Protein AF-C5LQW7-F1 (afdb_monomer)

Solvent-accessible surface area (backbone atoms only — not comparable to full-atom values): 8760 Å² total; per-residue (Å²): 140,80,85,81,87,84,52,66,46,99,83,72,46,86,46,81,76,82,66,80,70,71,76,72,72,72,76,45,74,62,50,58,56,46,51,55,36,38,56,74,68,61,47,48,68,43,70,63,39,78,58,89,95,42,71,36,52,30,31,38,38,91,43,38,32,38,37,68,38,45,74,86,37,27,41,89,98,50,92,47,67,31,72,68,46,52,49,52,55,53,51,45,40,74,73,63,33,36,68,31,79,45,47,36,84,80,48,55,99,52,56,67,66,62,44,37,52,50,50,50,55,42,41,27,70,57,68,75,43,53,69,70,57,47,40,58,42,22,69,43,78,71,76,80,82,124

Secondary structure (DSSP, 8-state):
--PPPPEE-TTS-EE-------------HHHHHHHHHHHHTT---EEEEEETTEEEEEEETTTEEEE---GGGB-TTSSPBPHHHHHHHHHHHHTT-EEEE--HHHHTT--HHHHHHHHHHHHHHHHS--HHHHHHHHTSPPP---

Nearest PDB structures (foldseek):
  3r3p-assembly1_B  TM=6.866E-01  e=5.262E-04  Bacillus phage 0305phi8-36

pLDDT: mean 82.82, std 21.26, range [33.34, 98.19]

Radius of gyration: 19.43 Å; Cα contacts (8 Å, |Δi|>4): 170; chains: 1; bounding box: 47×61×38 Å

Mean predicted aligned error: 10.28 Å

InterPro domains:
  IPR013584 RAP domain [PF08373] (67-119)
  IPR013584 RAP domain [PS51286] (64-121)
  IPR013584 RAP domain [SM00952] (66-122)

Foldseek 3Di:
DDDDDFDADPVRDGDDPPPPPPPPVPCPVLLVLVVLLCVVLLFAWDAQDDQPPDTFGIDQAAAEGEHSADPVQADPPDQHGDPVNVVVVVVSVVSRHQYQYDGPVCQPPDDSVSSNVSSQVSCCVRVVDGSVRSRVRSPPDHPPPD

Sequence (146 aa):
MGDAEQIVDAEGRKGVSATSAHLKVSISKFQESIKAVLKACELEYHEEVIAGTYIVDYAVGNSLALEADGFTHFYAGTENFTAKAKLKHRILRSLGWNIVSLPYFQMKNRGLQLRTEYLVNAIEKESGADLAQIRKLSRRRQFAVS

Organism: Perkinsus marinus (strain ATCC 50983 / TXsc) (NCBI:txid423536)

Structure (mmCIF, N/CA/C/O backbone):
data_AF-C5LQW7-F1
#
_entry.id   AF-C5LQW7-F1
#
loop_
_atom_site.group_PDB
_atom_site.id
_atom_site.type_symbol
_atom_site.label_atom_id
_atom_site.label_alt_id
_atom_site.label_comp_id
_atom_site.label_asym_id
_atom_site.label_entity_id
_atom_site.label_seq_id
_atom_site.pdbx_PDB_ins_code
_atom_site.Cartn_x
_atom_site.Cartn_y
_atom_site.Cartn_z
_atom_site.occupancy
_atom_site.B_iso_or_equiv
_atom_site.auth_seq_id
_atom_site.auth_comp_id
_atom_site.auth_asym_id
_atom_site.auth_atom_id
_atom_site.pdbx_PDB_model_num
ATOM 1 N N . MET A 1 1 ? 33.883 -25.218 5.093 1.00 37.84 1 MET A N 1
ATOM 2 C CA . MET A 1 1 ? 33.577 -26.440 4.326 1.00 37.84 1 MET A CA 1
ATOM 3 C C . MET A 1 1 ? 32.909 -27.386 5.298 1.00 37.84 1 MET A C 1
ATOM 5 O O . MET A 1 1 ? 33.580 -27.848 6.205 1.00 37.84 1 MET A O 1
ATOM 9 N N . GLY A 1 2 ? 31.587 -27.508 5.226 1.00 40.06 2 GLY A N 1
ATOM 10 C CA . GLY A 1 2 ? 30.830 -28.495 5.993 1.00 40.06 2 GLY A CA 1
ATOM 11 C C . GLY A 1 2 ? 30.159 -29.401 4.977 1.00 40.06 2 GLY A C 1
ATOM 12 O O . GLY A 1 2 ? 29.438 -28.896 4.115 1.00 40.06 2 GLY A O 1
ATOM 13 N N . ASP A 1 3 ? 30.486 -30.685 5.015 1.00 36.66 3 ASP A N 1
ATOM 14 C CA . ASP A 1 3 ? 30.016 -31.667 4.047 1.00 36.66 3 ASP A CA 1
ATOM 15 C C . ASP A 1 3 ? 28.549 -32.009 4.328 1.00 36.66 3 ASP A C 1
ATOM 17 O O . ASP A 1 3 ? 28.170 -32.315 5.458 1.00 36.66 3 ASP A O 1
ATOM 21 N N . ALA A 1 4 ? 27.703 -31.911 3.302 1.00 47.94 4 ALA A N 1
ATOM 22 C CA . ALA A 1 4 ? 26.312 -32.335 3.386 1.00 47.94 4 ALA A CA 1
ATOM 23 C C . ALA A 1 4 ? 26.253 -33.870 3.415 1.00 47.94 4 ALA A C 1
ATOM 25 O O . ALA A 1 4 ? 26.737 -34.523 2.486 1.00 47.94 4 ALA A O 1
ATOM 26 N N . GLU A 1 5 ? 25.650 -34.446 4.457 1.00 45.34 5 GLU A N 1
ATOM 27 C CA . GLU A 1 5 ? 25.388 -35.885 4.518 1.00 45.34 5 GLU A CA 1
ATOM 28 C C . GLU A 1 5 ? 24.429 -36.300 3.391 1.00 45.34 5 GLU A C 1
ATOM 30 O O . GLU A 1 5 ? 23.334 -35.755 3.235 1.00 45.34 5 GLU A O 1
ATOM 35 N N . GLN A 1 6 ? 24.862 -37.267 2.578 1.00 42.56 6 GLN A N 1
ATOM 36 C CA . GLN A 1 6 ? 24.052 -37.867 1.519 1.00 42.56 6 GLN A CA 1
ATOM 37 C C . GLN A 1 6 ? 23.200 -38.990 2.111 1.00 42.56 6 GLN A C 1
ATOM 39 O O . GLN A 1 6 ? 23.741 -39.930 2.690 1.00 42.56 6 GLN A O 1
ATOM 44 N N . ILE A 1 7 ? 21.882 -38.931 1.914 1.00 51.69 7 ILE A N 1
ATOM 45 C CA . ILE A 1 7 ? 20.968 -40.025 2.258 1.00 51.69 7 ILE A CA 1
ATOM 46 C C . ILE A 1 7 ? 20.481 -40.660 0.952 1.00 51.69 7 ILE A C 1
ATOM 48 O O . ILE A 1 7 ? 19.962 -39.983 0.067 1.00 51.69 7 ILE A O 1
ATOM 52 N N . VAL A 1 8 ? 20.689 -41.966 0.822 1.00 4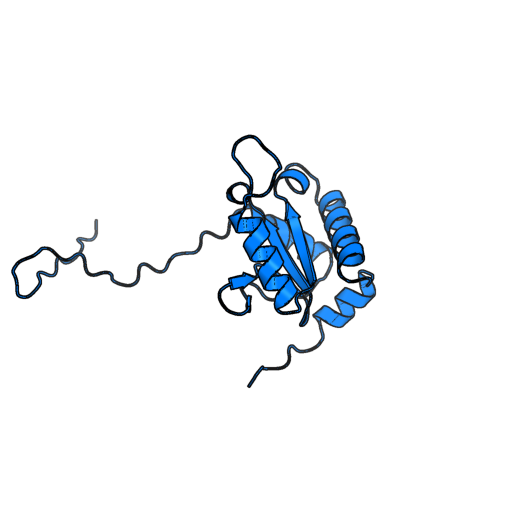8.75 8 VAL A N 1
ATOM 53 C CA . VAL A 1 8 ? 20.196 -42.793 -0.287 1.00 48.75 8 VAL A CA 1
ATOM 54 C C . VAL A 1 8 ? 18.876 -43.440 0.117 1.00 48.75 8 VAL A C 1
ATOM 56 O O . VAL A 1 8 ? 18.744 -43.919 1.244 1.00 48.75 8 VAL A O 1
ATOM 59 N N . ASP A 1 9 ? 17.893 -43.431 -0.782 1.00 55.16 9 ASP A N 1
ATOM 60 C CA . ASP A 1 9 ? 16.627 -44.123 -0.542 1.00 55.16 9 ASP A CA 1
ATOM 61 C C . ASP A 1 9 ? 16.765 -45.648 -0.722 1.00 55.16 9 ASP A C 1
ATOM 63 O O . ASP A 1 9 ? 17.789 -46.160 -1.184 1.00 55.16 9 ASP A O 1
ATOM 67 N N . ALA A 1 10 ? 15.721 -46.388 -0.335 1.00 54.94 10 ALA A N 1
ATOM 68 C CA . ALA A 1 10 ? 15.688 -47.853 -0.381 1.00 54.94 10 ALA A CA 1
ATOM 69 C C . ALA A 1 10 ? 15.811 -48.442 -1.804 1.00 54.94 10 ALA A C 1
ATOM 71 O O . ALA A 1 10 ? 15.991 -49.648 -1.951 1.00 54.94 10 ALA A O 1
ATOM 72 N N . GLU A 1 11 ? 15.744 -47.605 -2.842 1.00 60.22 11 GLU A N 1
ATOM 73 C CA . GLU A 1 11 ? 15.899 -47.987 -4.247 1.00 60.22 11 GLU A CA 1
ATOM 74 C C . GLU A 1 11 ? 17.252 -47.535 -4.828 1.00 60.22 11 GLU A C 1
ATOM 76 O O . GLU A 1 11 ? 17.478 -47.614 -6.037 1.00 60.22 11 GLU A O 1
ATOM 81 N N . GLY A 1 12 ? 18.175 -47.070 -3.977 1.00 48.25 12 GLY A N 1
ATOM 82 C CA . GLY A 1 12 ? 19.528 -46.672 -4.363 1.00 48.25 12 GLY A CA 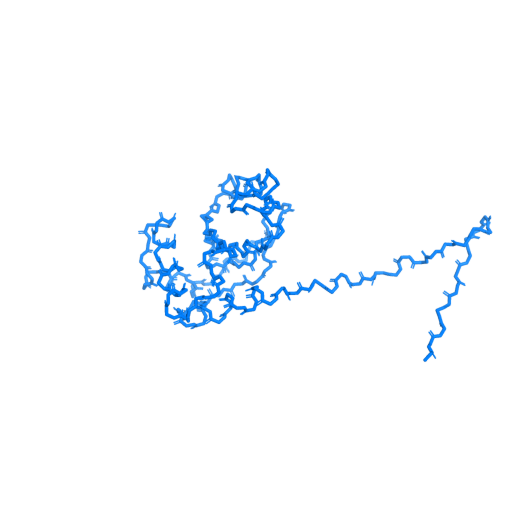1
ATOM 83 C C . GLY A 1 12 ? 19.590 -45.359 -5.142 1.00 48.25 12 GLY A C 1
ATOM 84 O O . GLY A 1 12 ? 20.627 -45.046 -5.736 1.00 48.25 12 GLY A O 1
ATOM 85 N N . ARG A 1 13 ? 18.512 -44.566 -5.157 1.00 53.53 13 ARG A N 1
ATOM 86 C CA . ARG A 1 13 ? 18.518 -43.254 -5.800 1.00 53.53 13 ARG A CA 1
ATOM 87 C C . ARG A 1 13 ? 19.067 -42.226 -4.821 1.00 53.53 13 ARG A C 1
ATOM 89 O O . ARG A 1 13 ? 18.770 -42.215 -3.625 1.00 53.53 13 ARG A O 1
ATOM 96 N N . LYS A 1 14 ? 19.897 -41.329 -5.352 1.00 42.81 14 LYS A N 1
ATOM 97 C CA . LYS A 1 14 ? 20.415 -40.178 -4.610 1.00 42.81 14 LYS A CA 1
ATOM 98 C C . LYS A 1 14 ? 19.278 -39.177 -4.416 1.00 42.81 14 LYS A C 1
ATOM 100 O O . LYS A 1 14 ? 19.023 -38.353 -5.291 1.00 42.81 14 LYS A O 1
ATOM 105 N N . GLY A 1 15 ? 18.583 -39.275 -3.289 1.00 42.59 15 GLY A N 1
ATOM 106 C CA . GLY A 1 15 ? 17.618 -38.280 -2.852 1.00 42.59 15 GLY A CA 1
ATOM 107 C C . GLY A 1 15 ? 18.341 -37.172 -2.101 1.00 42.59 15 GLY A C 1
ATOM 108 O O . GLY A 1 15 ? 18.967 -37.411 -1.074 1.00 42.59 15 GLY A O 1
ATOM 109 N N . VAL A 1 16 ? 18.259 -35.933 -2.582 1.00 42.34 16 VAL A N 1
ATOM 110 C CA . VAL A 1 16 ? 18.555 -34.797 -1.706 1.00 42.34 16 VAL A CA 1
ATOM 111 C C . VAL A 1 16 ? 17.406 -34.756 -0.709 1.00 42.34 16 VAL A C 1
ATOM 113 O O . VAL A 1 16 ? 16.265 -34.523 -1.108 1.00 42.34 16 VAL A O 1
ATOM 116 N N . SER A 1 17 ? 17.687 -35.038 0.566 1.00 38.22 17 SER A N 1
ATOM 117 C CA . SER A 1 17 ? 16.728 -34.782 1.638 1.00 38.22 17 SER A CA 1
ATOM 118 C C . SER A 1 17 ? 16.298 -33.330 1.490 1.00 38.22 17 SER A C 1
ATOM 120 O O . SER A 1 17 ? 17.120 -32.424 1.626 1.00 38.22 17 SER A O 1
ATOM 122 N N . ALA A 1 18 ? 15.030 -33.099 1.153 1.00 44.59 18 ALA A N 1
ATOM 123 C CA . ALA A 1 18 ? 14.428 -31.781 1.248 1.00 44.59 18 ALA A CA 1
ATOM 124 C C . ALA A 1 18 ? 14.230 -31.477 2.740 1.00 44.59 18 ALA A C 1
ATOM 126 O O . ALA A 1 18 ? 13.113 -31.301 3.222 1.00 44.59 18 ALA A O 1
ATOM 127 N N . THR A 1 19 ? 15.331 -31.455 3.498 1.00 33.34 19 THR A N 1
ATOM 128 C CA . THR A 1 19 ? 15.416 -30.717 4.743 1.00 33.34 19 THR A CA 1
ATOM 129 C C . THR A 1 19 ? 14.936 -29.328 4.404 1.00 33.34 19 THR A C 1
ATOM 131 O O . THR A 1 19 ? 15.512 -28.683 3.533 1.00 33.34 19 THR A O 1
ATOM 134 N N . SER A 1 20 ? 13.829 -28.946 5.044 1.00 36.56 20 SER A N 1
ATOM 135 C CA . SER A 1 20 ? 13.235 -27.616 5.095 1.00 36.56 20 SER A CA 1
ATOM 136 C C . SER A 1 20 ? 14.310 -26.542 4.967 1.00 36.56 20 SER A C 1
ATOM 138 O O . SER A 1 20 ? 14.832 -26.024 5.958 1.00 36.56 20 SER A O 1
ATOM 140 N N . ALA A 1 21 ? 14.659 -26.221 3.721 1.00 35.88 21 ALA A N 1
ATOM 141 C CA . ALA A 1 21 ? 15.324 -24.998 3.382 1.00 35.88 21 ALA A CA 1
ATOM 142 C C . ALA A 1 21 ? 14.256 -23.992 3.746 1.00 35.88 21 ALA A C 1
ATOM 144 O O . ALA A 1 21 ? 13.312 -23.780 2.985 1.00 35.88 21 ALA A O 1
ATOM 145 N N . HIS A 1 22 ? 14.344 -23.499 4.982 1.00 39.69 22 HIS A N 1
ATOM 146 C CA . HIS A 1 22 ? 13.661 -22.307 5.411 1.00 39.69 22 HIS A CA 1
ATOM 147 C C . HIS A 1 22 ? 13.848 -21.356 4.247 1.00 39.69 22 HIS A C 1
ATOM 149 O O . HIS A 1 22 ? 14.972 -20.923 3.974 1.00 39.69 22 HIS A O 1
ATOM 155 N N . LEU A 1 23 ? 12.767 -21.151 3.493 1.00 34.69 23 LEU A N 1
ATOM 156 C CA . LEU A 1 23 ? 12.650 -20.078 2.538 1.00 34.69 23 LEU A CA 1
ATOM 157 C C . LEU A 1 23 ? 12.893 -18.866 3.410 1.00 34.69 23 LEU A C 1
ATOM 159 O O . LEU A 1 23 ? 12.001 -18.396 4.106 1.00 34.69 23 LEU A O 1
ATOM 163 N N . LYS A 1 24 ? 14.156 -18.454 3.488 1.00 33.78 24 LYS A N 1
ATOM 164 C CA . LYS A 1 24 ? 14.563 -17.221 4.115 1.00 33.78 24 LYS A CA 1
ATOM 165 C C . LYS A 1 24 ? 13.974 -16.202 3.168 1.00 33.78 24 LYS A C 1
ATOM 167 O O . LYS A 1 24 ? 14.611 -15.865 2.173 1.00 33.78 24 LYS A O 1
ATOM 172 N N . VAL A 1 25 ? 12.695 -15.886 3.385 1.00 40.94 25 VAL A N 1
ATOM 173 C CA . VAL A 1 25 ? 11.935 -14.937 2.590 1.00 40.94 25 VAL A CA 1
ATOM 174 C C . VAL A 1 25 ? 12.827 -13.717 2.568 1.00 40.94 25 VAL A C 1
ATOM 176 O O . VAL A 1 25 ? 13.132 -13.135 3.609 1.00 40.94 25 VAL A O 1
ATOM 179 N N . SER A 1 26 ? 13.413 -13.437 1.407 1.00 42.78 26 SER A N 1
ATOM 180 C CA . SER A 1 26 ? 14.256 -12.270 1.275 1.00 42.78 26 SER A CA 1
ATOM 181 C C . SER A 1 26 ? 13.295 -11.104 1.409 1.00 42.78 26 SER A C 1
ATOM 183 O O . SER A 1 26 ? 12.605 -10.782 0.439 1.00 42.78 26 SER A O 1
ATOM 185 N N . ILE A 1 27 ? 13.201 -10.519 2.605 1.00 58.69 27 ILE A N 1
ATOM 186 C CA . ILE A 1 27 ? 12.532 -9.237 2.775 1.00 58.69 27 ILE A CA 1
ATOM 187 C C . ILE A 1 27 ? 13.213 -8.331 1.762 1.00 58.69 27 ILE A C 1
ATOM 189 O O . ILE A 1 27 ? 1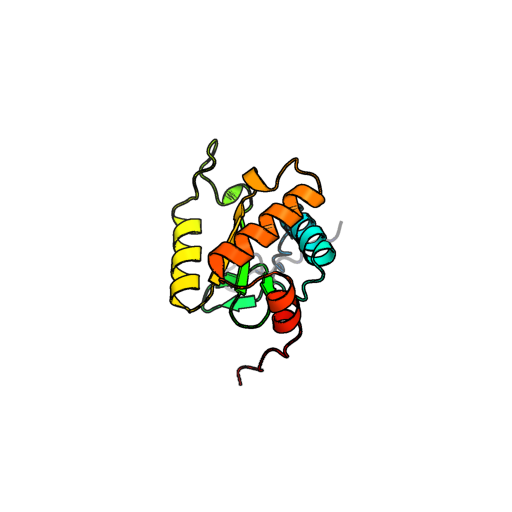4.429 -8.113 1.799 1.00 58.69 27 ILE A O 1
ATOM 193 N N . SER A 1 28 ? 12.455 -7.907 0.758 1.00 75.50 28 SER A N 1
ATOM 194 C CA . SER A 1 28 ? 13.033 -7.072 -0.278 1.00 75.50 28 SER A CA 1
ATOM 195 C C . SER A 1 28 ? 13.430 -5.748 0.376 1.00 75.50 28 SER A C 1
ATOM 197 O O . SER A 1 28 ? 12.693 -5.213 1.206 1.00 75.50 28 SER A O 1
ATOM 199 N N . LYS A 1 29 ? 14.555 -5.151 -0.035 1.00 87.38 29 LYS A N 1
ATOM 200 C CA . LYS A 1 29 ? 14.917 -3.776 0.375 1.00 87.38 29 LYS A CA 1
ATOM 201 C C . LYS A 1 29 ? 13.753 -2.793 0.173 1.00 87.38 29 LYS A C 1
ATOM 203 O O . LYS A 1 29 ? 13.662 -1.768 0.842 1.00 87.38 29 LYS A O 1
ATOM 208 N N . PHE A 1 30 ? 12.855 -3.110 -0.762 1.00 91.12 30 PHE A N 1
ATOM 209 C CA . PHE A 1 30 ? 11.631 -2.366 -0.984 1.00 91.12 30 PHE A CA 1
ATOM 210 C C . PHE A 1 30 ? 10.660 -2.453 0.201 1.00 91.12 30 PHE A C 1
ATOM 212 O O . PHE A 1 30 ? 10.270 -1.404 0.708 1.00 91.12 30 PHE A O 1
ATOM 219 N N . GLN A 1 31 ? 10.344 -3.652 0.696 1.00 92.19 31 GLN A N 1
ATOM 220 C CA . GLN A 1 31 ? 9.535 -3.845 1.905 1.00 92.19 31 GLN A CA 1
ATOM 221 C C . GLN A 1 31 ? 10.152 -3.116 3.110 1.00 92.19 31 GLN A C 1
ATOM 223 O O . GLN A 1 31 ? 9.455 -2.337 3.753 1.00 92.19 31 GLN A O 1
ATOM 228 N N . GLU A 1 32 ? 11.462 -3.239 3.355 1.00 92.19 32 GLU A N 1
ATOM 229 C CA . GLU A 1 32 ? 12.139 -2.469 4.419 1.00 92.19 32 GLU A CA 1
ATOM 230 C C . GLU A 1 32 ? 11.950 -0.952 4.253 1.00 92.19 32 GLU A C 1
ATOM 232 O O . GLU A 1 32 ? 11.680 -0.231 5.216 1.00 92.19 32 GLU A O 1
ATOM 237 N N . SER A 1 33 ? 12.027 -0.456 3.014 1.00 93.44 33 SER A N 1
ATOM 238 C CA . SER A 1 33 ? 11.799 0.959 2.724 1.00 93.44 33 SER A CA 1
ATOM 239 C C . SER A 1 33 ? 10.363 1.408 3.018 1.00 93.44 33 SER A C 1
ATOM 241 O O . SER A 1 33 ? 10.176 2.573 3.370 1.00 93.44 33 SER A O 1
ATOM 243 N N . ILE A 1 34 ? 9.374 0.510 2.899 1.00 95.94 34 ILE A N 1
ATOM 244 C CA . ILE A 1 34 ? 7.974 0.760 3.267 1.00 95.94 34 ILE A CA 1
ATOM 245 C C . ILE A 1 34 ? 7.825 0.820 4.787 1.00 95.94 34 ILE A C 1
ATOM 247 O O . ILE A 1 34 ? 7.172 1.736 5.281 1.00 95.94 34 ILE A O 1
ATOM 251 N N . LYS A 1 35 ? 8.497 -0.055 5.548 1.00 96.06 35 LYS A N 1
ATOM 252 C CA . LYS A 1 35 ? 8.483 -0.003 7.024 1.00 96.06 35 LYS A CA 1
ATOM 253 C C . LYS A 1 35 ? 8.910 1.362 7.561 1.00 96.06 35 LYS A C 1
ATOM 255 O O . LYS A 1 35 ? 8.313 1.871 8.507 1.00 96.06 35 LYS A O 1
ATOM 260 N N . ALA A 1 36 ? 9.909 1.987 6.934 1.00 95.44 36 ALA A N 1
ATOM 261 C CA . ALA A 1 36 ? 10.333 3.340 7.290 1.00 95.44 36 ALA A CA 1
ATOM 262 C C . ALA A 1 36 ? 9.220 4.385 7.078 1.00 95.44 36 ALA A C 1
ATOM 264 O O . ALA A 1 36 ? 9.066 5.288 7.898 1.00 95.44 36 ALA A O 1
ATOM 265 N N . VAL A 1 37 ? 8.426 4.244 6.012 1.00 97.06 37 VAL A N 1
ATOM 266 C CA . VAL A 1 37 ? 7.269 5.111 5.734 1.00 97.06 37 VAL A CA 1
ATOM 267 C C . VAL A 1 37 ? 6.163 4.869 6.763 1.00 97.06 37 VAL A C 1
ATOM 269 O O . VAL A 1 37 ? 5.660 5.824 7.344 1.00 97.06 37 VAL A O 1
ATOM 272 N N . LEU A 1 38 ? 5.840 3.608 7.067 1.00 96.69 38 LEU A N 1
ATOM 273 C CA . LEU A 1 38 ? 4.839 3.254 8.084 1.00 96.69 38 LEU A CA 1
ATOM 274 C C . LEU A 1 38 ? 5.198 3.821 9.460 1.00 96.69 38 LEU A C 1
ATOM 276 O O . LEU A 1 38 ? 4.345 4.396 10.136 1.00 96.69 38 LEU A O 1
ATOM 280 N N . LYS A 1 39 ? 6.480 3.733 9.834 1.00 96.62 39 LYS A N 1
ATOM 281 C CA . LYS A 1 39 ? 7.003 4.324 11.068 1.00 96.62 39 LYS A CA 1
ATOM 282 C C . LYS A 1 39 ? 6.878 5.848 11.071 1.00 96.62 39 LYS A C 1
ATOM 284 O O . LYS A 1 39 ? 6.461 6.406 12.078 1.00 96.62 39 LYS A O 1
ATOM 289 N N . ALA A 1 40 ? 7.199 6.515 9.961 1.00 96.38 40 ALA A N 1
ATOM 290 C CA . ALA A 1 40 ? 7.028 7.965 9.832 1.00 96.38 40 ALA A CA 1
ATOM 291 C C . ALA A 1 40 ? 5.552 8.392 9.925 1.00 96.38 40 ALA A C 1
ATOM 293 O O . ALA A 1 40 ? 5.249 9.475 10.418 1.00 96.38 40 ALA A O 1
ATOM 294 N N . CYS A 1 41 ? 4.633 7.528 9.495 1.00 95.56 41 CYS A N 1
ATOM 295 C CA . CYS A 1 41 ? 3.198 7.726 9.659 1.00 95.56 41 CYS A CA 1
ATOM 296 C C . CYS A 1 41 ? 2.678 7.352 11.055 1.00 95.56 41 CYS A C 1
ATOM 298 O O . CYS A 1 41 ? 1.500 7.584 11.310 1.00 95.56 41 CYS A O 1
ATOM 300 N N . GLU A 1 42 ? 3.502 6.819 11.960 1.00 96.00 42 GLU A N 1
ATOM 301 C CA . GLU A 1 42 ? 3.087 6.311 13.281 1.00 96.00 42 GLU A CA 1
ATOM 302 C C . GLU A 1 42 ? 1.968 5.257 13.203 1.00 96.00 42 GLU A C 1
ATOM 304 O O . GLU A 1 42 ? 1.057 5.224 14.036 1.00 96.00 42 GLU A O 1
ATOM 309 N N . LEU A 1 43 ? 2.01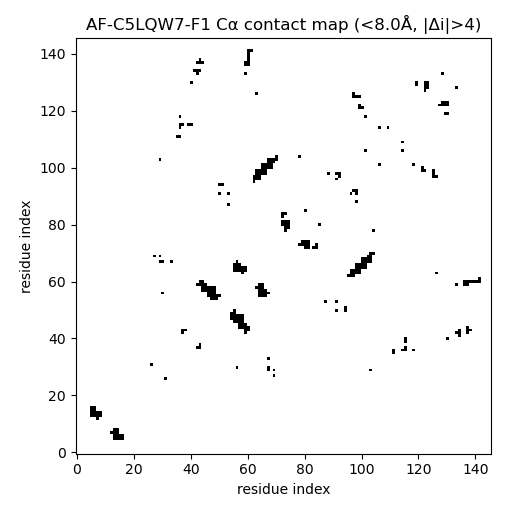3 4.415 12.169 1.00 94.88 43 LEU A N 1
ATOM 310 C CA . LEU A 1 43 ? 1.071 3.316 12.001 1.00 94.88 43 LEU A CA 1
ATOM 311 C C . LEU A 1 43 ? 1.595 2.065 12.697 1.00 94.88 43 LEU A C 1
ATOM 313 O O . LEU A 1 43 ? 2.722 1.636 12.453 1.00 94.88 43 LEU A O 1
ATOM 317 N N . GLU A 1 44 ? 0.751 1.462 13.531 1.00 94.56 44 GLU A N 1
ATOM 318 C CA . GLU A 1 44 ? 0.957 0.085 13.979 1.00 94.56 44 GLU A CA 1
ATOM 319 C C . GLU A 1 44 ? 0.520 -0.872 12.866 1.00 94.56 44 GLU A C 1
ATOM 321 O O . GLU A 1 44 ? -0.468 -0.630 12.168 1.00 94.56 44 GLU A O 1
ATOM 326 N N . TYR A 1 45 ? 1.279 -1.942 12.661 1.00 94.75 45 TYR A N 1
ATOM 327 C CA . TYR A 1 45 ? 1.007 -2.911 11.610 1.00 94.75 45 TYR A CA 1
ATOM 328 C C . TYR A 1 45 ? 1.498 -4.299 12.001 1.00 94.75 45 TYR A C 1
ATOM 330 O O . TYR A 1 45 ? 2.389 -4.450 12.837 1.00 94.75 45 TYR A O 1
ATOM 338 N N . HIS A 1 46 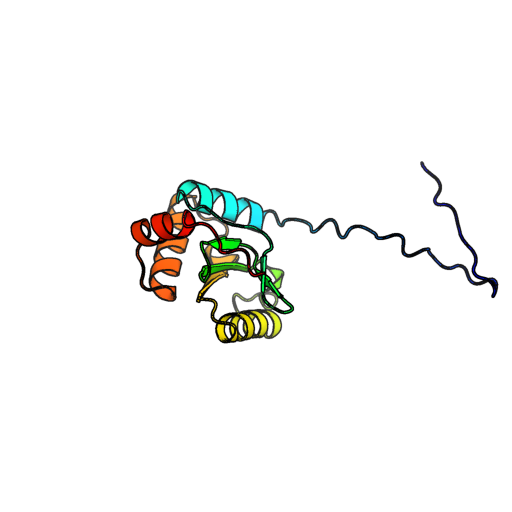? 0.928 -5.303 11.346 1.00 93.94 46 HIS A N 1
ATOM 339 C CA . HIS A 1 46 ? 1.367 -6.690 11.407 1.00 93.94 46 HIS A CA 1
ATOM 340 C C . HIS A 1 46 ? 1.925 -7.091 10.049 1.00 93.94 46 HIS A C 1
ATOM 342 O O . HIS A 1 46 ? 1.318 -6.798 9.022 1.00 93.94 46 HIS A O 1
ATOM 348 N N . GLU A 1 47 ? 3.088 -7.726 10.045 1.00 94.12 47 GLU A N 1
ATOM 349 C CA . GLU A 1 47 ? 3.737 -8.193 8.822 1.00 94.12 47 GLU A CA 1
ATOM 350 C C . GLU A 1 47 ? 3.243 -9.586 8.433 1.00 94.12 47 GLU A C 1
ATOM 352 O O . GLU A 1 47 ? 2.880 -10.375 9.304 1.00 94.12 47 GLU A O 1
ATOM 357 N N . GLU A 1 48 ? 3.272 -9.882 7.133 1.00 91.75 48 GLU A N 1
ATOM 358 C CA . GLU A 1 48 ? 3.068 -11.226 6.574 1.00 91.75 48 GLU A CA 1
ATOM 359 C C . GLU A 1 48 ? 1.795 -11.932 7.087 1.00 91.75 48 GLU A C 1
ATOM 361 O O . GLU A 1 48 ? 1.794 -13.110 7.450 1.00 91.75 48 GLU A O 1
ATOM 366 N N . VAL A 1 49 ? 0.674 -11.207 7.100 1.00 93.12 49 VAL A N 1
ATOM 367 C CA . VAL A 1 49 ? -0.609 -11.721 7.596 1.00 93.12 49 VAL A CA 1
ATOM 368 C C . VAL A 1 49 ? -1.243 -12.664 6.578 1.00 93.12 49 VAL A C 1
ATOM 370 O O . VAL A 1 49 ? -1.431 -12.317 5.412 1.00 93.12 49 VAL A O 1
ATOM 373 N N . ILE A 1 50 ? -1.627 -13.858 7.029 1.00 93.12 50 ILE A N 1
ATOM 374 C CA . ILE A 1 50 ? -2.326 -14.842 6.198 1.00 93.12 50 ILE A CA 1
ATOM 375 C C . ILE A 1 50 ? -3.776 -14.390 5.980 1.00 93.12 50 ILE A C 1
ATOM 377 O O . ILE A 1 50 ? -4.549 -14.239 6.924 1.00 93.12 50 ILE A O 1
ATOM 381 N N . ALA A 1 51 ? -4.155 -14.222 4.715 1.00 90.19 51 ALA A N 1
ATOM 382 C CA . ALA A 1 51 ? -5.497 -13.883 4.262 1.00 90.19 51 ALA A CA 1
ATOM 383 C C . ALA A 1 51 ? -5.963 -14.925 3.233 1.00 90.19 51 ALA A C 1
ATOM 385 O O . ALA A 1 51 ? -5.702 -14.822 2.029 1.00 90.19 51 ALA A O 1
ATOM 386 N N . GLY A 1 52 ? -6.634 -15.972 3.721 1.00 88.81 52 GLY A N 1
ATOM 387 C CA . GLY A 1 52 ? -6.974 -17.140 2.910 1.00 88.81 52 GLY A CA 1
ATOM 388 C C . GLY A 1 52 ? -5.709 -17.863 2.442 1.00 88.81 52 GLY A C 1
ATOM 389 O O . GLY A 1 52 ? -4.909 -18.311 3.255 1.00 88.81 52 GLY A O 1
ATOM 390 N N . THR A 1 53 ? -5.512 -17.963 1.126 1.00 90.94 53 THR A N 1
ATOM 391 C CA . THR A 1 53 ? -4.331 -18.603 0.514 1.00 90.94 53 THR A CA 1
ATOM 392 C C . THR A 1 53 ? -3.192 -17.628 0.204 1.00 90.94 53 THR A C 1
ATOM 394 O O . THR A 1 53 ? -2.210 -18.014 -0.428 1.00 90.94 53 THR A O 1
ATOM 397 N N . TYR A 1 54 ? -3.340 -16.352 0.564 1.00 93.88 54 TYR A N 1
ATOM 398 C CA . TYR A 1 54 ? -2.372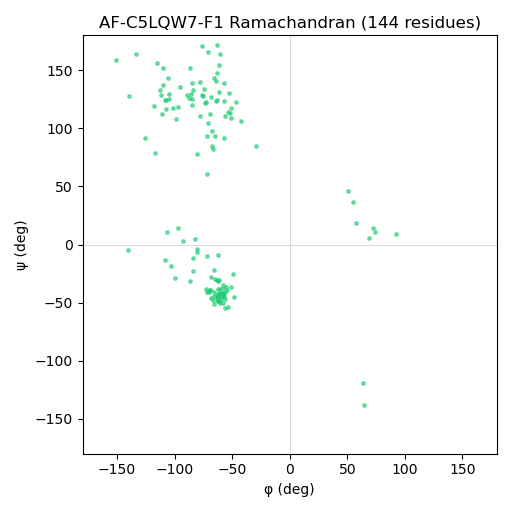 -15.300 0.266 1.00 93.88 54 TYR A CA 1
ATOM 399 C C . TYR A 1 54 ? -1.764 -14.736 1.545 1.00 93.88 54 TYR A C 1
ATOM 401 O O . TYR A 1 54 ? -2.366 -14.789 2.613 1.00 93.88 54 TYR A O 1
ATOM 409 N N . ILE A 1 55 ? -0.572 -14.165 1.402 1.00 92.75 55 ILE A N 1
ATOM 410 C CA . ILE A 1 55 ? 0.099 -13.397 2.448 1.00 92.75 55 ILE A CA 1
ATOM 411 C C . ILE A 1 55 ? -0.023 -11.919 2.084 1.00 92.75 55 ILE A C 1
ATOM 413 O O . ILE A 1 55 ? 0.334 -11.528 0.966 1.00 92.75 55 ILE A O 1
ATOM 417 N N . VAL A 1 56 ? -0.551 -11.132 3.015 1.00 94.25 56 VAL A N 1
ATOM 418 C CA . VAL A 1 56 ? -0.567 -9.670 2.982 1.00 94.25 56 VAL A CA 1
ATOM 419 C C . VAL A 1 56 ? 0.749 -9.166 3.561 1.00 94.25 56 VAL A C 1
ATOM 421 O O . VAL A 1 56 ? 1.126 -9.586 4.653 1.00 94.25 56 VAL A O 1
ATOM 424 N N . ASP A 1 57 ? 1.434 -8.259 2.860 1.00 95.19 57 ASP A N 1
ATOM 425 C CA . ASP A 1 57 ? 2.731 -7.744 3.328 1.00 95.19 57 ASP A CA 1
ATOM 426 C C . ASP A 1 57 ? 2.600 -7.012 4.669 1.00 95.19 57 ASP A C 1
ATOM 428 O O . ASP A 1 57 ? 3.359 -7.291 5.597 1.00 95.19 57 ASP A O 1
ATOM 432 N N . TYR A 1 58 ? 1.618 -6.108 4.781 1.00 96.25 58 TYR A N 1
ATOM 433 C CA . TYR A 1 58 ? 1.325 -5.377 6.014 1.00 96.25 58 TYR A CA 1
ATOM 434 C C . TYR A 1 58 ? -0.178 -5.233 6.242 1.00 96.25 58 TYR A C 1
ATOM 436 O O . TYR A 1 58 ? -0.891 -4.715 5.386 1.00 96.25 58 TYR A O 1
ATOM 444 N N . ALA A 1 59 ? -0.662 -5.612 7.420 1.00 95.44 59 ALA A N 1
ATOM 445 C CA . ALA A 1 59 ? -2.027 -5.345 7.855 1.00 95.44 59 ALA A CA 1
ATOM 446 C C . ALA A 1 59 ? -2.048 -4.212 8.886 1.00 95.44 59 ALA A C 1
ATOM 448 O O . ALA A 1 59 ? -1.325 -4.256 9.881 1.00 95.44 59 ALA A O 1
ATOM 449 N N . VAL A 1 60 ? -2.906 -3.216 8.669 1.00 93.44 60 VAL A N 1
ATOM 450 C CA . VAL A 1 60 ? -3.164 -2.107 9.594 1.00 93.44 60 VAL A CA 1
ATOM 451 C C . VAL A 1 60 ? -4.583 -2.265 10.141 1.00 93.44 60 VAL A C 1
ATOM 453 O O . VAL A 1 60 ? -5.571 -2.158 9.412 1.00 93.44 60 VAL A O 1
ATOM 456 N N . GLY A 1 61 ? -4.704 -2.549 11.438 1.00 89.00 61 GLY A N 1
ATOM 457 C CA . GLY A 1 61 ? -5.985 -2.945 12.028 1.00 89.00 61 GLY A CA 1
ATOM 458 C C . GLY A 1 61 ? -6.480 -4.289 11.470 1.00 89.00 61 GLY A C 1
ATOM 459 O O . GLY A 1 61 ? -5.690 -5.221 11.323 1.00 89.00 61 GLY A O 1
ATOM 460 N N . ASN A 1 62 ? -7.784 -4.389 11.174 1.00 86.25 62 ASN A N 1
ATOM 461 C CA . ASN A 1 62 ? -8.439 -5.659 10.808 1.00 86.25 62 ASN A CA 1
ATOM 462 C C . ASN A 1 62 ? -8.832 -5.779 9.327 1.00 86.25 62 ASN A C 1
ATOM 464 O O . ASN A 1 62 ? -9.228 -6.859 8.903 1.00 86.25 62 ASN A O 1
ATOM 468 N N . SER A 1 63 ? -8.810 -4.686 8.561 1.00 87.19 63 SER A N 1
ATOM 469 C CA . SER A 1 63 ? -9.358 -4.678 7.196 1.00 87.19 63 SER A CA 1
ATOM 470 C C . SER A 1 63 ? -8.541 -3.880 6.187 1.00 87.19 63 SER A C 1
ATOM 472 O O . SER A 1 63 ? -8.873 -3.907 5.006 1.00 87.19 63 SER A O 1
ATOM 474 N N . LEU A 1 64 ? -7.479 -3.185 6.604 1.00 95.00 64 LEU A N 1
ATOM 475 C CA . LEU A 1 64 ? -6.602 -2.449 5.697 1.00 95.00 64 LEU A CA 1
ATOM 476 C C . LEU A 1 64 ? -5.329 -3.259 5.455 1.00 95.00 64 LEU A C 1
ATOM 478 O O . LEU A 1 64 ? -4.563 -3.518 6.380 1.00 95.00 64 LEU A O 1
ATOM 482 N N . ALA A 1 65 ? -5.113 -3.645 4.205 1.00 96.38 65 ALA A N 1
ATOM 483 C CA . ALA A 1 65 ? -3.944 -4.383 3.756 1.00 96.38 65 ALA A CA 1
ATOM 484 C C . ALA A 1 65 ? -3.104 -3.486 2.844 1.00 96.38 65 ALA A C 1
ATOM 486 O O . ALA A 1 65 ? -3.619 -2.897 1.894 1.00 96.38 65 ALA A O 1
ATOM 487 N N . LEU A 1 66 ? -1.811 -3.377 3.133 1.00 97.25 66 LEU A N 1
ATOM 488 C CA . LEU A 1 66 ? -0.847 -2.640 2.328 1.00 97.25 66 LEU A CA 1
ATOM 489 C C . LEU A 1 66 ? 0.046 -3.646 1.605 1.00 97.25 66 LEU A C 1
ATOM 491 O O . LEU A 1 66 ? 0.682 -4.483 2.243 1.00 97.25 66 LEU A O 1
ATOM 495 N N . GLU A 1 67 ? 0.101 -3.547 0.282 1.00 96.94 67 GLU A N 1
ATOM 496 C CA . GLU A 1 67 ? 0.861 -4.451 -0.583 1.00 96.94 67 GLU A CA 1
ATOM 497 C C . GLU A 1 67 ? 2.097 -3.730 -1.125 1.00 96.94 67 GLU A C 1
ATOM 499 O O . GLU A 1 67 ? 1.993 -2.741 -1.856 1.00 96.94 67 GLU A O 1
ATOM 504 N N . ALA A 1 68 ? 3.283 -4.220 -0.765 1.00 96.19 68 ALA A N 1
ATOM 505 C CA . ALA A 1 68 ? 4.555 -3.728 -1.269 1.00 96.19 68 ALA A CA 1
ATOM 506 C C . ALA A 1 68 ? 4.823 -4.342 -2.645 1.00 96.19 68 ALA A C 1
ATOM 508 O O . ALA A 1 68 ? 5.635 -5.254 -2.819 1.00 96.19 68 ALA A O 1
ATOM 509 N N . ASP A 1 69 ? 4.154 -3.788 -3.650 1.00 95.94 69 ASP A N 1
ATOM 510 C CA . ASP A 1 69 ? 4.241 -4.221 -5.034 1.00 95.94 69 ASP A CA 1
ATOM 511 C C . ASP A 1 69 ? 5.642 -3.958 -5.622 1.00 95.94 69 ASP A C 1
ATOM 513 O O . ASP A 1 69 ? 5.896 -2.952 -6.282 1.00 95.94 69 ASP A O 1
ATOM 517 N N . GLY A 1 70 ? 6.585 -4.866 -5.357 1.00 93.31 70 GLY A N 1
ATOM 518 C CA . GLY A 1 70 ? 7.952 -4.843 -5.880 1.00 93.31 70 GLY A CA 1
ATOM 519 C C . GLY A 1 70 ? 8.047 -4.964 -7.408 1.00 93.31 70 GLY A C 1
ATOM 520 O O . GLY A 1 70 ? 7.073 -5.261 -8.095 1.00 93.31 70 GLY A O 1
ATOM 521 N N . PHE A 1 71 ? 9.255 -4.782 -7.951 1.00 93.00 71 PHE A N 1
ATOM 522 C CA . PHE A 1 71 ? 9.522 -4.772 -9.399 1.00 93.00 71 PHE A CA 1
ATOM 523 C C . PHE A 1 71 ? 8.951 -5.987 -10.160 1.00 93.00 71 PHE A C 1
ATOM 525 O O . PHE A 1 71 ? 8.447 -5.837 -11.269 1.00 93.00 71 PHE A O 1
ATOM 532 N N . THR A 1 72 ? 8.967 -7.178 -9.556 1.00 92.94 72 THR A N 1
ATOM 533 C CA . THR A 1 72 ? 8.466 -8.428 -10.157 1.00 92.94 72 THR A CA 1
ATOM 534 C C . THR A 1 72 ? 6.940 -8.505 -10.275 1.00 92.94 72 THR A C 1
ATOM 536 O O . THR A 1 72 ? 6.427 -9.402 -10.943 1.00 92.94 72 THR A O 1
ATOM 539 N N . HIS A 1 73 ? 6.196 -7.578 -9.664 1.00 95.12 73 HIS A N 1
ATOM 540 C CA . HIS A 1 73 ? 4.740 -7.493 -9.799 1.00 95.12 73 HIS A CA 1
ATOM 541 C C . HIS A 1 73 ? 4.292 -6.791 -11.086 1.00 95.12 73 HIS A C 1
ATOM 543 O O . HIS A 1 73 ? 3.102 -6.833 -11.414 1.00 95.12 73 HIS A O 1
ATOM 549 N N . PHE A 1 74 ? 5.226 -6.223 -11.852 1.00 96.69 74 PHE A N 1
ATOM 550 C CA . PHE A 1 74 ? 4.980 -5.529 -13.115 1.00 96.69 74 PHE A CA 1
ATOM 551 C C . PHE A 1 74 ? 5.523 -6.325 -14.303 1.00 96.69 74 PHE A C 1
ATOM 553 O O . PHE A 1 74 ? 6.486 -7.082 -14.174 1.00 96.69 74 PHE A O 1
ATOM 560 N N . TYR A 1 75 ? 4.913 -6.160 -15.479 1.00 96.56 75 TYR A N 1
ATOM 561 C CA . TYR A 1 75 ? 5.497 -6.694 -16.708 1.00 96.56 75 TYR A CA 1
ATOM 562 C C . TYR A 1 75 ? 6.829 -5.997 -16.999 1.00 96.56 75 TY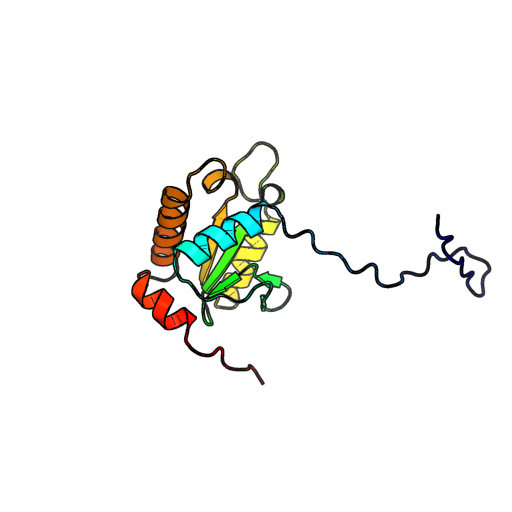R A C 1
ATOM 564 O O . TYR A 1 75 ? 6.956 -4.784 -16.814 1.00 96.56 75 TYR A O 1
ATOM 572 N N . ALA A 1 76 ? 7.810 -6.766 -17.476 1.00 92.88 76 ALA A N 1
ATOM 573 C CA . ALA A 1 76 ? 9.153 -6.273 -17.754 1.00 92.88 76 ALA A CA 1
ATOM 574 C C . ALA A 1 76 ? 9.126 -5.029 -18.658 1.00 92.88 76 ALA A C 1
ATOM 576 O O . ALA A 1 76 ? 8.460 -5.016 -19.691 1.00 92.88 76 ALA A O 1
ATOM 577 N N . GLY A 1 77 ? 9.848 -3.983 -18.250 1.00 91.62 77 GLY A N 1
ATOM 578 C CA . GLY A 1 77 ? 9.913 -2.718 -18.987 1.00 91.62 77 GLY A CA 1
ATOM 579 C C . GLY A 1 77 ? 8.656 -1.846 -18.890 1.00 91.62 77 GLY A C 1
ATOM 580 O O . GLY A 1 77 ? 8.555 -0.868 -19.623 1.00 91.62 77 GLY A O 1
ATOM 581 N N . THR A 1 78 ? 7.705 -2.164 -18.006 1.00 95.00 78 THR A N 1
ATOM 582 C CA . THR A 1 78 ? 6.453 -1.407 -17.858 1.00 95.00 78 THR A CA 1
ATOM 583 C C . THR A 1 78 ? 6.128 -1.108 -16.394 1.00 95.00 78 THR A C 1
ATOM 585 O O . THR A 1 78 ? 6.632 -1.766 -15.488 1.00 95.00 78 THR A O 1
ATOM 588 N N . GLU A 1 79 ? 5.209 -0.166 -16.173 1.00 95.62 79 GLU A N 1
ATOM 589 C CA . GLU A 1 79 ? 4.556 0.064 -14.873 1.00 95.62 79 GLU A CA 1
ATOM 590 C C . GLU A 1 79 ? 3.182 -0.627 -14.784 1.00 95.62 79 GLU A C 1
ATOM 592 O O . GLU A 1 79 ? 2.381 -0.356 -13.891 1.00 95.62 79 GLU A O 1
ATOM 597 N N . ASN A 1 80 ? 2.895 -1.551 -15.707 1.00 96.56 80 ASN A N 1
ATOM 598 C CA . ASN A 1 80 ? 1.647 -2.300 -15.722 1.00 96.56 80 ASN A CA 1
ATOM 599 C C . ASN A 1 80 ? 1.766 -3.553 -14.861 1.00 96.56 80 ASN A C 1
ATOM 601 O O . ASN A 1 80 ? 2.630 -4.400 -15.092 1.00 96.56 80 ASN A O 1
ATOM 605 N N . PHE A 1 81 ? 0.847 -3.712 -13.909 1.00 97.81 81 PHE A N 1
ATOM 606 C CA . PHE A 1 81 ? 0.760 -4.925 -13.104 1.00 97.81 81 PHE A CA 1
ATOM 607 C C . PHE A 1 81 ? 0.580 -6.181 -13.958 1.00 97.81 81 PHE A C 1
ATOM 609 O O . PHE A 1 81 ? -0.244 -6.211 -14.880 1.00 97.81 81 PHE A O 1
ATOM 616 N N . THR A 1 82 ? 1.282 -7.243 -13.568 1.00 98.19 82 THR A N 1
ATOM 617 C CA . THR A 1 82 ? 1.050 -8.593 -14.084 1.00 98.19 82 THR A CA 1
ATOM 618 C C . THR A 1 82 ? -0.365 -9.070 -13.759 1.00 98.19 82 THR A C 1
ATOM 620 O O . THR A 1 82 ? -0.967 -8.669 -12.759 1.00 98.19 82 THR A O 1
ATOM 623 N N . ALA A 1 83 ? -0.894 -9.992 -14.569 1.00 98.12 83 ALA A N 1
ATOM 624 C CA . ALA A 1 83 ? -2.170 -10.647 -14.276 1.00 98.12 83 ALA A CA 1
ATOM 625 C C . ALA A 1 83 ? -2.177 -11.323 -12.891 1.00 98.12 83 ALA A C 1
ATOM 627 O O . ALA A 1 83 ? -3.181 -11.259 -12.186 1.00 98.12 83 ALA A O 1
ATOM 628 N N . LYS A 1 84 ? -1.042 -11.901 -12.468 1.00 96.44 84 LYS A N 1
ATOM 629 C CA . LYS A 1 84 ? -0.878 -12.529 -11.148 1.00 96.44 84 LYS A CA 1
ATOM 630 C C . LYS A 1 84 ? -1.060 -11.524 -10.005 1.00 96.44 84 LYS A C 1
ATOM 632 O O . LYS A 1 84 ? -1.819 -11.805 -9.081 1.00 96.44 84 LYS A O 1
ATOM 637 N N . ALA A 1 85 ? -0.404 -10.364 -10.076 1.00 96.25 85 ALA A N 1
ATOM 638 C CA . ALA A 1 85 ? -0.533 -9.317 -9.059 1.00 96.25 85 ALA A CA 1
ATOM 639 C C . ALA A 1 85 ? -1.970 -8.771 -8.995 1.00 96.25 85 ALA A C 1
ATOM 641 O O . ALA A 1 85 ? -2.577 -8.737 -7.926 1.00 96.25 85 ALA A O 1
ATOM 642 N N . LYS A 1 86 ? -2.569 -8.470 -10.158 1.00 97.81 86 LYS A N 1
ATOM 643 C CA . LYS A 1 86 ? -3.974 -8.029 -10.246 1.00 97.81 86 LYS A CA 1
ATOM 644 C C . LYS A 1 86 ? -4.941 -9.054 -9.650 1.00 97.81 86 LYS A C 1
ATOM 646 O O . LYS A 1 86 ? -5.885 -8.679 -8.958 1.00 97.81 86 LYS A O 1
ATOM 651 N N . LEU A 1 87 ? -4.718 -10.342 -9.919 1.00 97.62 87 LEU A N 1
ATOM 652 C CA . LEU A 1 87 ? -5.553 -11.418 -9.394 1.00 97.62 87 LEU A CA 1
ATOM 653 C C . LEU A 1 87 ? -5.444 -11.520 -7.869 1.00 97.62 87 LEU A C 1
ATOM 655 O O . LEU A 1 87 ? -6.481 -11.597 -7.214 1.00 97.62 87 LEU A O 1
ATOM 659 N N . LYS A 1 88 ? -4.227 -11.443 -7.304 1.00 95.94 88 LYS A N 1
ATOM 660 C CA . LYS A 1 88 ? -4.016 -11.386 -5.845 1.00 95.94 88 LYS A CA 1
ATOM 661 C C . LYS A 1 88 ? -4.832 -10.249 -5.229 1.00 95.94 88 LYS A C 1
ATOM 663 O O . LYS A 1 88 ? -5.636 -10.499 -4.335 1.00 95.94 88 LYS A O 1
ATOM 668 N N . HIS A 1 89 ? -4.685 -9.023 -5.741 1.00 97.25 89 HIS A N 1
ATOM 669 C CA . HIS A 1 89 ? -5.425 -7.862 -5.228 1.00 97.25 89 HIS A CA 1
ATOM 670 C C . HIS A 1 89 ? -6.940 -8.066 -5.311 1.00 97.25 89 HIS A C 1
ATOM 672 O O . HIS A 1 89 ? -7.652 -7.784 -4.351 1.00 97.25 89 HIS A O 1
ATOM 678 N N . ARG A 1 90 ? -7.449 -8.589 -6.435 1.00 97.12 90 ARG A N 1
ATOM 679 C CA . ARG A 1 90 ? -8.884 -8.858 -6.604 1.00 97.12 90 ARG A CA 1
ATOM 680 C C . ARG A 1 90 ? -9.401 -9.884 -5.594 1.00 97.12 90 ARG A C 1
ATOM 682 O O . ARG A 1 90 ? -10.480 -9.682 -5.044 1.00 97.12 90 ARG A O 1
ATOM 689 N N . ILE A 1 91 ? -8.649 -10.957 -5.349 1.00 96.94 91 ILE A N 1
ATOM 690 C CA . ILE A 1 91 ? -9.036 -11.991 -4.384 1.00 96.94 91 ILE A CA 1
ATOM 691 C C . ILE A 1 91 ? -9.037 -11.421 -2.967 1.00 96.94 91 ILE A C 1
ATOM 693 O O . ILE A 1 91 ? -10.032 -11.565 -2.263 1.00 96.94 91 ILE A O 1
ATOM 697 N N . LEU A 1 92 ? -7.985 -10.705 -2.566 1.00 95.88 92 LEU A N 1
ATOM 698 C CA . LEU A 1 92 ? -7.927 -10.089 -1.239 1.00 95.88 92 LEU A CA 1
ATOM 699 C C . LEU A 1 92 ? -9.086 -9.107 -1.013 1.00 95.88 92 LEU A C 1
ATOM 701 O O . LEU A 1 92 ? -9.734 -9.157 0.030 1.00 95.88 92 LEU A O 1
ATOM 705 N N . ARG A 1 93 ? -9.432 -8.295 -2.021 1.00 95.94 93 ARG A N 1
ATOM 706 C CA . ARG A 1 93 ? -10.627 -7.436 -1.966 1.00 95.94 93 ARG A CA 1
ATOM 707 C C . ARG A 1 93 ? -11.916 -8.233 -1.806 1.00 95.94 93 ARG A C 1
ATOM 709 O O . ARG A 1 93 ? -12.765 -7.854 -1.008 1.00 95.94 93 ARG A O 1
ATOM 716 N N . SER A 1 94 ? -12.064 -9.352 -2.517 1.00 95.56 94 SER A N 1
ATOM 717 C CA . SER A 1 94 ? -13.242 -10.218 -2.359 1.00 95.56 94 SER A CA 1
ATOM 718 C C . SER A 1 94 ? -13.329 -10.887 -0.982 1.00 95.56 94 SER A C 1
ATOM 720 O O . SER A 1 94 ? -14.424 -11.229 -0.550 1.00 95.56 94 SER A O 1
ATOM 722 N N . LEU A 1 95 ? -12.202 -11.014 -0.274 1.00 94.38 95 LEU A N 1
ATOM 723 C CA . LEU A 1 95 ? -12.138 -11.467 1.119 1.00 94.38 95 LEU A CA 1
ATOM 724 C C . LEU A 1 95 ? -12.423 -10.343 2.134 1.00 94.38 95 LEU A C 1
ATOM 726 O O . LEU A 1 95 ? -12.317 -10.573 3.335 1.00 94.38 95 LEU A O 1
ATOM 730 N N . GLY A 1 96 ? -12.783 -9.138 1.678 1.00 94.31 96 GLY A N 1
ATOM 731 C CA . GLY A 1 96 ? -13.155 -8.014 2.541 1.00 94.31 96 GLY A CA 1
ATOM 732 C C . GLY A 1 96 ? -12.005 -7.079 2.922 1.00 94.31 96 GLY A C 1
ATOM 733 O O . GLY A 1 96 ? -12.198 -6.203 3.763 1.00 94.31 96 GLY A O 1
ATOM 734 N N . TRP A 1 97 ? -10.825 -7.229 2.314 1.00 95.69 97 TRP A N 1
ATOM 735 C CA . TRP A 1 97 ? -9.704 -6.321 2.554 1.00 95.69 97 TRP A CA 1
ATOM 736 C C . TRP A 1 97 ? -9.787 -5.061 1.688 1.00 95.69 97 TRP A C 1
ATOM 738 O O . TRP A 1 97 ? -9.929 -5.126 0.464 1.00 95.69 97 TRP A O 1
ATOM 748 N N . ASN A 1 98 ? -9.582 -3.905 2.311 1.00 95.56 98 ASN A N 1
ATOM 749 C CA . ASN A 1 98 ? -9.243 -2.665 1.626 1.00 95.56 98 ASN A CA 1
ATOM 750 C C . ASN A 1 98 ? -7.757 -2.725 1.264 1.00 95.56 98 ASN A C 1
ATOM 752 O O . ASN A 1 98 ? -6.903 -2.711 2.149 1.00 95.56 98 ASN A O 1
ATOM 756 N N . ILE A 1 99 ? -7.449 -2.836 -0.029 1.00 96.88 99 ILE A N 1
ATOM 757 C CA . ILE A 1 99 ? -6.073 -3.008 -0.506 1.00 96.88 99 ILE A CA 1
ATOM 758 C C . ILE A 1 99 ? -5.492 -1.663 -0.923 1.00 96.88 99 ILE A C 1
ATOM 760 O O . ILE A 1 99 ? -5.946 -1.056 -1.889 1.00 96.88 99 ILE A O 1
ATOM 764 N N . VAL A 1 100 ? -4.428 -1.248 -0.246 1.00 97.44 100 VAL A N 1
ATOM 765 C CA . VAL A 1 100 ? -3.583 -0.126 -0.649 1.00 97.44 100 VAL A CA 1
ATOM 766 C C . VAL A 1 100 ? -2.354 -0.690 -1.345 1.00 97.44 100 VAL A C 1
ATOM 768 O O . VAL A 1 100 ? -1.469 -1.275 -0.722 1.00 97.44 100 VAL A O 1
ATOM 771 N N . SER A 1 101 ? -2.306 -0.512 -2.659 1.00 96.88 101 SER A N 1
ATOM 772 C CA . SER A 1 101 ? -1.128 -0.844 -3.455 1.00 96.88 101 SER A CA 1
ATOM 773 C C . SER A 1 101 ? -0.033 0.198 -3.220 1.00 96.88 101 SER A C 1
ATOM 775 O O . SER A 1 101 ? -0.299 1.402 -3.260 1.00 96.88 101 SER A O 1
ATOM 777 N N . LEU A 1 102 ? 1.204 -0.259 -3.007 1.00 97.12 102 LEU A N 1
ATOM 778 C CA . LEU A 1 102 ? 2.408 0.571 -2.917 1.00 97.12 102 LEU A CA 1
ATOM 779 C C . LEU A 1 102 ? 3.364 0.205 -4.066 1.00 97.12 102 LEU A C 1
ATOM 781 O O . LEU A 1 102 ? 4.335 -0.526 -3.856 1.00 97.12 102 LEU A O 1
ATOM 785 N N . PRO A 1 103 ? 3.112 0.699 -5.296 1.00 96.62 103 PRO A N 1
ATOM 786 C CA . PRO A 1 103 ? 3.887 0.351 -6.480 1.00 96.62 103 PRO A CA 1
ATOM 787 C C . PRO A 1 103 ? 5.354 0.748 -6.355 1.00 96.62 103 PRO A C 1
ATOM 789 O O . PRO A 1 103 ? 5.675 1.911 -6.096 1.00 96.62 103 PRO A O 1
ATOM 792 N N . TYR A 1 104 ? 6.257 -0.179 -6.674 1.00 95.06 104 TYR A N 1
ATOM 793 C CA . TYR A 1 104 ? 7.697 0.073 -6.722 1.00 95.06 104 TYR A CA 1
ATOM 794 C C . TYR A 1 104 ? 8.045 1.337 -7.515 1.00 95.06 104 TYR A C 1
ATOM 796 O O . TYR A 1 104 ? 8.820 2.161 -7.045 1.00 95.06 104 TYR A O 1
ATOM 804 N N . PHE A 1 105 ? 7.442 1.537 -8.689 1.00 93.44 105 PHE A N 1
ATOM 805 C CA . PHE A 1 105 ? 7.730 2.692 -9.545 1.00 93.44 105 PHE A CA 1
ATOM 806 C C . PHE A 1 105 ? 7.263 4.033 -8.965 1.00 93.44 105 PHE A C 1
ATOM 808 O O . PHE A 1 105 ? 7.900 5.053 -9.218 1.00 93.44 105 PHE A O 1
ATOM 815 N N . GLN A 1 106 ? 6.213 4.026 -8.141 1.00 94.06 106 GLN A N 1
ATOM 816 C CA . GLN A 1 106 ? 5.709 5.226 -7.467 1.00 94.06 106 GLN A CA 1
ATOM 817 C C . GLN A 1 106 ? 6.472 5.530 -6.177 1.00 94.06 106 GLN A C 1
ATOM 819 O O . GLN A 1 106 ? 6.513 6.675 -5.742 1.00 94.06 106 GLN A O 1
ATOM 824 N N . MET A 1 107 ? 7.108 4.524 -5.583 1.00 93.94 107 MET A N 1
ATOM 825 C CA . MET A 1 107 ? 7.832 4.661 -4.322 1.00 93.94 107 MET A CA 1
ATOM 826 C C . MET A 1 107 ? 9.348 4.813 -4.520 1.00 93.94 107 MET A C 1
ATOM 828 O O . MET A 1 107 ? 10.015 5.452 -3.706 1.00 93.94 107 MET A O 1
ATOM 832 N N . LYS A 1 108 ? 9.922 4.249 -5.589 1.00 89.00 108 LYS A N 1
ATOM 833 C CA . LYS A 1 108 ? 11.364 4.320 -5.864 1.00 89.00 108 LYS A CA 1
ATOM 834 C C . LYS A 1 108 ? 11.815 5.763 -6.091 1.00 89.00 108 LYS A C 1
ATOM 836 O O . LYS A 1 108 ? 11.087 6.574 -6.655 1.00 89.00 108 LYS A O 1
ATOM 841 N N . ASN A 1 109 ? 13.053 6.059 -5.699 1.00 87.88 109 ASN A N 1
ATOM 842 C CA . ASN A 1 109 ? 13.716 7.352 -5.913 1.00 87.88 109 ASN A CA 1
ATOM 843 C C . ASN A 1 109 ? 12.972 8.571 -5.329 1.00 87.88 109 ASN A C 1
ATOM 845 O O . ASN A 1 109 ? 13.256 9.701 -5.717 1.00 87.88 109 ASN A O 1
ATOM 849 N N . ARG A 1 110 ? 12.041 8.364 -4.389 1.00 92.75 110 ARG A N 1
ATOM 850 C CA . ARG A 1 110 ? 11.345 9.441 -3.677 1.00 92.75 110 ARG A CA 1
ATOM 851 C C . ARG A 1 110 ? 11.846 9.573 -2.244 1.00 92.75 110 ARG A C 1
ATOM 853 O O . ARG A 1 110 ? 12.114 8.581 -1.561 1.00 92.75 110 ARG A O 1
ATOM 860 N N . GLY A 1 111 ? 11.927 10.817 -1.774 1.00 95.12 111 GLY A N 1
ATOM 861 C CA . GLY A 1 111 ? 12.206 11.125 -0.373 1.00 95.12 111 GLY A CA 1
ATOM 862 C C . GLY A 1 111 ? 11.138 10.556 0.567 1.00 95.12 111 GLY A C 1
ATOM 863 O O . GLY A 1 111 ? 10.050 10.174 0.136 1.00 95.12 111 GLY A O 1
ATOM 864 N N . LEU A 1 112 ? 11.448 10.482 1.864 1.00 95.50 112 LEU A N 1
ATOM 865 C CA . LEU A 1 112 ? 10.517 9.955 2.871 1.00 95.50 112 LEU A CA 1
ATOM 866 C C . LEU A 1 112 ? 9.185 10.720 2.871 1.00 95.50 112 LEU A C 1
ATOM 868 O O . LEU A 1 112 ? 8.141 10.087 2.828 1.00 95.50 112 LEU A O 1
ATOM 872 N N . GLN A 1 113 ? 9.231 12.054 2.812 1.00 95.88 113 GLN A N 1
ATOM 873 C CA . GLN A 1 113 ? 8.041 12.907 2.795 1.00 95.88 113 GLN A CA 1
ATOM 874 C C . GLN A 1 113 ? 7.076 12.558 1.650 1.00 95.88 113 GLN A C 1
ATOM 876 O O . GLN A 1 113 ? 5.924 12.233 1.906 1.00 95.88 113 GLN A O 1
ATOM 881 N N . LEU A 1 114 ? 7.554 12.532 0.400 1.00 97.12 114 LEU A N 1
ATOM 882 C CA . LEU A 1 114 ? 6.713 12.215 -0.764 1.00 97.12 114 LEU A CA 1
ATOM 883 C C . LEU A 1 114 ? 6.133 10.794 -0.710 1.00 97.12 114 LEU A C 1
ATOM 885 O O . LEU A 1 114 ? 5.045 10.544 -1.222 1.00 97.12 114 LEU A O 1
ATOM 889 N N . ARG A 1 115 ? 6.861 9.844 -0.111 1.00 96.88 115 ARG A N 1
ATOM 890 C CA . ARG A 1 115 ? 6.365 8.474 0.089 1.00 96.88 115 ARG A CA 1
ATOM 891 C C . ARG A 1 115 ? 5.299 8.408 1.180 1.00 96.88 115 ARG A C 1
ATOM 893 O O . ARG A 1 115 ? 4.331 7.673 1.020 1.00 96.88 115 ARG A O 1
ATOM 900 N N . THR A 1 116 ? 5.458 9.180 2.252 1.00 96.94 116 THR A N 1
ATOM 901 C CA . THR A 1 116 ? 4.445 9.345 3.300 1.00 96.94 116 THR A CA 1
ATOM 902 C C . THR A 1 116 ? 3.182 9.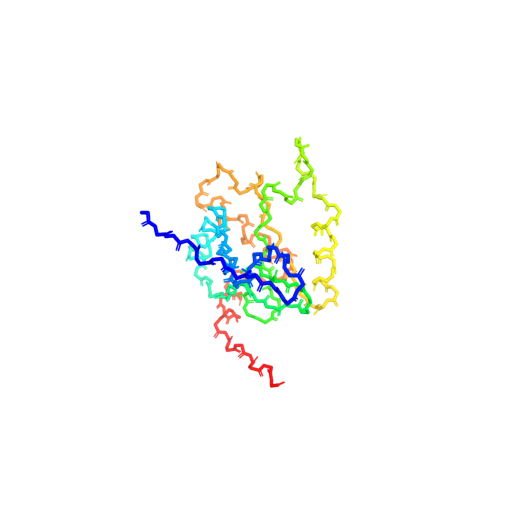977 2.725 1.00 96.94 116 THR A C 1
ATOM 904 O O . THR A 1 116 ? 2.105 9.421 2.900 1.00 96.94 116 THR A O 1
ATOM 907 N N . GLU A 1 117 ? 3.304 11.070 1.970 1.00 96.44 117 GLU A N 1
ATOM 908 C CA . GLU A 1 117 ? 2.173 11.718 1.292 1.00 96.44 117 GLU A CA 1
ATOM 909 C C . GLU A 1 117 ? 1.458 10.748 0.342 1.00 96.44 117 GLU A C 1
ATOM 911 O O . GLU A 1 117 ? 0.232 10.652 0.361 1.00 96.44 117 GLU A O 1
ATOM 916 N N . TYR A 1 118 ? 2.213 9.965 -0.439 1.00 97.06 118 TYR A N 1
ATOM 917 C CA . TYR A 1 118 ? 1.637 8.923 -1.289 1.00 97.06 118 TYR A CA 1
ATOM 918 C C . TYR A 1 118 ? 0.839 7.898 -0.478 1.00 97.06 118 TYR A C 1
ATOM 920 O O . TYR A 1 118 ? -0.305 7.609 -0.823 1.00 97.06 118 TYR A O 1
ATOM 928 N N . LEU A 1 119 ? 1.428 7.361 0.597 1.00 96.25 119 LEU A N 1
ATOM 929 C CA . LEU A 1 119 ? 0.776 6.372 1.451 1.00 96.25 119 LEU A CA 1
ATOM 930 C C . LEU A 1 119 ? -0.514 6.930 2.061 1.00 96.25 119 LEU A C 1
ATOM 932 O O . LEU A 1 119 ? -1.536 6.255 2.012 1.00 96.25 119 LEU A O 1
ATOM 936 N N . VAL A 1 120 ? -0.478 8.145 2.610 1.00 96.00 120 VAL A N 1
ATOM 937 C CA . VAL A 1 120 ? -1.644 8.786 3.237 1.00 96.00 120 VAL A CA 1
ATOM 938 C C . VAL A 1 120 ? -2.768 8.965 2.224 1.00 96.00 120 VAL A C 1
ATOM 940 O O . VAL A 1 120 ? -3.870 8.478 2.455 1.00 96.00 120 VAL A O 1
ATOM 943 N N . ASN A 1 121 ? -2.468 9.544 1.060 1.00 96.69 121 ASN A N 1
ATOM 944 C CA . ASN A 1 121 ? -3.459 9.735 0.001 1.00 96.69 121 ASN A CA 1
ATOM 945 C C . ASN A 1 121 ? -4.037 8.400 -0.496 1.00 96.69 121 ASN A C 1
ATOM 947 O O . ASN A 1 121 ? -5.225 8.303 -0.801 1.00 96.69 121 ASN A O 1
ATOM 951 N N . ALA A 1 122 ? -3.207 7.357 -0.596 1.00 96.06 122 ALA A N 1
ATOM 952 C CA . ALA A 1 122 ? -3.651 6.038 -1.032 1.00 96.06 122 ALA A CA 1
ATOM 953 C C . ALA A 1 122 ? -4.543 5.355 0.019 1.00 96.06 122 ALA A C 1
ATOM 955 O O . ALA A 1 122 ? -5.564 4.769 -0.334 1.00 96.06 122 ALA A O 1
ATOM 956 N N . ILE A 1 123 ? -4.200 5.474 1.304 1.00 94.62 123 ILE A N 1
ATOM 957 C CA . ILE A 1 123 ? -5.023 4.993 2.417 1.00 94.62 123 ILE A CA 1
ATOM 958 C C . ILE A 1 123 ? -6.374 5.709 2.437 1.00 94.62 123 ILE A C 1
ATOM 960 O O . ILE A 1 123 ? -7.408 5.044 2.509 1.00 94.62 123 ILE A O 1
ATOM 964 N N . GLU A 1 124 ? -6.382 7.037 2.342 1.00 94.56 124 GLU A N 1
ATOM 965 C CA . GLU A 1 124 ? -7.607 7.842 2.339 1.00 94.56 124 GLU A CA 1
ATOM 966 C C . GLU A 1 124 ? -8.513 7.467 1.170 1.00 94.56 124 GLU A C 1
ATOM 968 O O . GLU A 1 124 ? -9.710 7.250 1.350 1.00 94.56 124 GLU A O 1
ATOM 973 N N . LYS A 1 125 ? -7.934 7.297 -0.020 1.00 94.81 125 LYS A N 1
ATOM 974 C CA . LYS A 1 125 ? -8.671 6.884 -1.214 1.00 94.81 125 LYS A CA 1
ATOM 975 C C . LYS A 1 125 ? -9.325 5.505 -1.071 1.00 94.81 125 LYS A C 1
ATOM 977 O O . LYS A 1 125 ? -10.450 5.326 -1.526 1.00 94.81 125 LYS A O 1
ATOM 982 N N . GLU A 1 126 ? -8.622 4.529 -0.500 1.00 93.62 126 GLU A N 1
ATOM 983 C CA . GLU A 1 126 ? -9.093 3.136 -0.438 1.00 93.62 126 GLU A CA 1
ATOM 984 C C . GLU A 1 126 ? -9.989 2.852 0.773 1.00 93.62 126 GLU A C 1
ATOM 986 O O . GLU A 1 126 ? -10.878 2.008 0.696 1.00 93.62 126 GLU A O 1
ATOM 991 N N . SER A 1 127 ? -9.760 3.534 1.897 1.00 89.88 127 SER A N 1
ATOM 992 C CA . SER A 1 127 ? -10.492 3.308 3.151 1.00 89.88 127 SER A CA 1
ATOM 993 C C . SER A 1 127 ? -11.555 4.367 3.451 1.00 89.88 127 SER A C 1
ATOM 995 O O . SER A 1 127 ? -12.427 4.125 4.285 1.00 89.88 127 SER A O 1
ATOM 997 N N . GLY A 1 128 ? -11.479 5.539 2.811 1.00 91.50 128 GLY A N 1
ATOM 998 C CA . GLY A 1 128 ? -12.294 6.710 3.140 1.00 91.50 128 GLY A CA 1
ATOM 999 C C . GLY A 1 128 ? -11.961 7.348 4.493 1.00 91.50 128 GLY A C 1
ATOM 1000 O O . GLY A 1 128 ? -12.677 8.252 4.918 1.00 91.50 128 GLY A O 1
ATOM 1001 N N . ALA A 1 129 ? -10.918 6.873 5.180 1.00 89.56 129 ALA A N 1
ATOM 1002 C CA . ALA A 1 129 ? -10.520 7.337 6.500 1.00 89.56 129 ALA A CA 1
ATOM 1003 C C . ALA A 1 129 ? -9.200 8.109 6.441 1.00 89.56 129 ALA A C 1
ATOM 1005 O O . ALA A 1 129 ? -8.250 7.681 5.782 1.00 89.56 129 ALA A O 1
ATOM 1006 N N . ASP A 1 130 ? -9.138 9.218 7.173 1.00 92.94 130 ASP A N 1
ATOM 1007 C CA . ASP A 1 130 ? -7.928 10.025 7.305 1.00 92.94 130 ASP A CA 1
ATOM 1008 C C . ASP A 1 130 ? -6.852 9.328 8.158 1.00 92.94 130 ASP A C 1
ATOM 1010 O O . ASP A 1 130 ? -7.097 8.354 8.884 1.00 92.94 130 ASP A O 1
ATOM 1014 N N . LEU A 1 131 ? -5.622 9.844 8.100 1.00 91.00 131 LEU A N 1
ATOM 1015 C CA . LEU A 1 131 ? -4.497 9.260 8.833 1.00 91.00 131 LEU A CA 1
ATOM 1016 C C . LEU A 1 131 ? -4.729 9.191 10.355 1.00 91.00 131 LEU A C 1
ATOM 1018 O O . LEU A 1 131 ? -4.277 8.244 11.001 1.00 91.00 131 LEU A O 1
ATOM 1022 N N . ALA A 1 132 ? -5.418 10.163 10.956 1.00 93.31 132 ALA A N 1
ATOM 1023 C CA . ALA A 1 132 ? -5.672 10.169 12.396 1.00 93.31 132 ALA A CA 1
ATOM 1024 C C . ALA A 1 132 ? -6.660 9.061 12.791 1.00 93.31 132 ALA A C 1
ATOM 1026 O O . ALA A 1 132 ? -6.457 8.360 13.791 1.00 93.31 132 ALA A O 1
ATOM 1027 N N . GLN A 1 133 ? -7.693 8.852 11.978 1.00 92.38 133 GLN A N 1
ATOM 1028 C CA . GLN A 1 133 ? -8.636 7.750 12.121 1.00 92.38 133 GLN A CA 1
ATOM 1029 C C . GLN A 1 133 ? -7.929 6.401 11.964 1.00 92.38 133 GLN A C 1
ATOM 1031 O O . GLN A 1 133 ? -8.111 5.516 12.805 1.00 92.38 133 GLN A O 1
ATOM 1036 N N . ILE A 1 134 ? -7.067 6.256 10.956 1.00 91.00 134 ILE A N 1
ATOM 1037 C CA . ILE A 1 134 ? -6.316 5.018 10.724 1.00 91.00 134 ILE A CA 1
ATOM 1038 C C . ILE A 1 134 ? -5.321 4.734 11.852 1.00 91.00 134 ILE A C 1
ATOM 1040 O O . ILE A 1 134 ? -5.267 3.601 12.318 1.00 91.00 134 ILE A O 1
ATOM 1044 N N . ARG A 1 135 ? -4.615 5.738 12.386 1.00 94.06 135 ARG A N 1
ATOM 1045 C CA . ARG A 1 135 ? -3.765 5.584 13.587 1.00 94.06 135 ARG A CA 1
ATOM 1046 C C . ARG A 1 135 ? -4.546 5.084 14.798 1.00 94.06 135 ARG A C 1
ATOM 1048 O O . ARG A 1 135 ? -4.042 4.298 15.594 1.00 94.06 135 ARG A O 1
ATOM 1055 N N . LYS A 1 136 ? -5.788 5.540 14.970 1.00 91.94 136 LYS A N 1
ATOM 1056 C CA . LYS A 1 136 ? -6.658 5.054 16.049 1.00 91.94 136 LYS A CA 1
ATOM 1057 C C . LYS A 1 136 ? -7.092 3.609 15.806 1.00 91.94 136 LYS A C 1
ATOM 1059 O O . LYS A 1 136 ? -7.167 2.834 16.757 1.00 91.94 136 LYS A O 1
ATOM 1064 N N . LEU A 1 137 ? -7.392 3.253 14.557 1.00 87.19 137 LEU A N 1
ATOM 1065 C CA . LEU A 1 137 ? -7.772 1.895 14.167 1.00 87.19 137 LEU A CA 1
ATOM 1066 C C . LEU A 1 137 ? -6.606 0.914 14.270 1.00 87.19 137 LEU A C 1
ATOM 1068 O O . LEU A 1 137 ? -6.820 -0.201 14.733 1.00 87.19 137 LEU A O 1
ATOM 1072 N N . SER A 1 138 ? -5.393 1.330 13.908 1.00 88.38 138 SER A N 1
ATOM 1073 C CA . SER A 1 138 ? -4.204 0.476 13.926 1.00 88.38 138 SER A CA 1
ATOM 1074 C C . SER A 1 138 ? -3.871 -0.039 15.325 1.00 88.38 138 SER A C 1
ATOM 1076 O O . SER A 1 138 ? -3.374 -1.146 15.459 1.00 88.38 138 SER A O 1
ATOM 1078 N N . ARG A 1 139 ? -4.194 0.750 16.359 1.00 86.88 139 ARG A N 1
ATOM 1079 C CA . ARG A 1 139 ? -3.978 0.425 17.779 1.00 86.88 139 ARG A CA 1
ATOM 1080 C C . ARG A 1 139 ? -5.085 -0.432 18.390 1.00 86.88 139 ARG A C 1
ATOM 1082 O O . ARG A 1 139 ? -4.972 -0.872 19.535 1.00 86.88 139 ARG A O 1
ATOM 1089 N N . ARG A 1 140 ? -6.218 -0.610 17.696 1.00 79.88 140 ARG A N 1
ATOM 1090 C CA . ARG A 1 140 ? -7.285 -1.479 18.206 1.00 79.88 140 ARG A CA 1
ATOM 1091 C C . ARG A 1 140 ? -6.773 -2.909 18.156 1.00 79.88 140 ARG A C 1
ATOM 1093 O O . ARG A 1 140 ? -6.340 -3.368 17.107 1.00 79.88 140 ARG A O 1
ATOM 1100 N N . ARG A 1 141 ? -6.856 -3.602 19.294 1.00 61.62 141 ARG A N 1
ATOM 1101 C CA . ARG A 1 141 ? -6.500 -5.019 19.408 1.00 61.62 141 ARG A CA 1
ATOM 1102 C C . ARG A 1 141 ? -7.127 -5.800 18.252 1.00 61.62 141 ARG A C 1
ATOM 1104 O O . ARG A 1 141 ? -8.349 -5.784 18.097 1.00 61.62 141 ARG A O 1
ATOM 1111 N N . GLN A 1 142 ? -6.283 -6.476 17.479 1.00 61.47 142 GLN A N 1
ATOM 1112 C CA . GLN A 1 142 ? -6.732 -7.488 16.535 1.00 61.47 142 GLN A CA 1
ATOM 1113 C C . GLN A 1 142 ? -7.522 -8.528 17.328 1.00 61.47 142 GLN A C 1
ATOM 1115 O O . GLN A 1 142 ? -7.033 -9.050 18.334 1.00 61.47 142 GLN A O 1
ATOM 1120 N N . PHE A 1 143 ? -8.775 -8.772 16.947 1.00 48.75 143 PHE A N 1
ATOM 1121 C CA . PHE A 1 143 ? -9.520 -9.873 17.539 1.00 48.75 143 PHE A CA 1
ATOM 1122 C C . PHE A 1 143 ? -8.789 -11.152 17.144 1.00 48.75 143 PHE A C 1
ATOM 1124 O O . PHE A 1 143 ? -8.568 -11.389 15.957 1.00 48.75 143 PHE A O 1
ATOM 1131 N N . ALA A 1 144 ? -8.382 -11.942 18.139 1.00 40.38 144 ALA A N 1
ATOM 1132 C CA . ALA A 1 144 ? -7.982 -13.316 17.902 1.00 40.38 144 ALA A CA 1
ATOM 1133 C C . ALA A 1 144 ? -9.167 -13.991 17.207 1.00 40.38 144 ALA A C 1
ATOM 1135 O O . ALA A 1 144 ? -10.243 -14.108 17.793 1.00 40.38 144 ALA A O 1
ATOM 1136 N N . VAL A 1 145 ? -8.995 -14.327 15.932 1.00 37.00 145 VAL A N 1
ATOM 1137 C CA . VAL A 1 145 ? -9.914 -15.232 15.255 1.00 37.00 145 VAL A CA 1
ATOM 1138 C C . VAL A 1 145 ? -9.636 -16.594 15.880 1.00 37.00 145 VAL A C 1
ATOM 1140 O O . VAL A 1 145 ? -8.558 -17.153 15.677 1.00 37.00 145 VAL A O 1
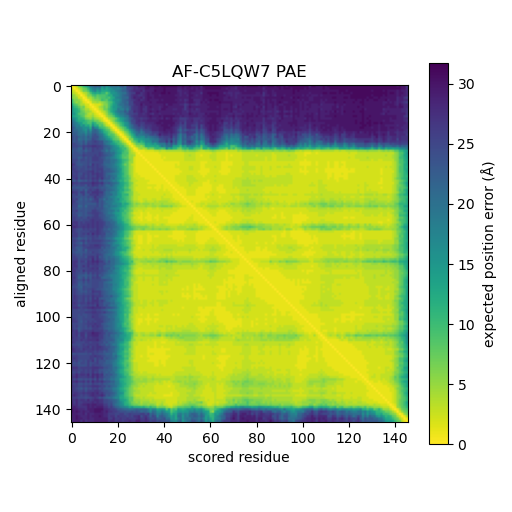ATOM 1143 N N . SER A 1 146 ? -10.550 -17.013 16.755 1.00 33.66 146 SER A N 1
ATOM 1144 C CA . SER A 1 146 ? -10.593 -18.330 17.392 1.00 33.66 146 SER A CA 1
ATOM 1145 C C . SER A 1 146 ? -10.774 -19.444 16.370 1.00 33.66 146 SER A C 1
ATOM 1147 O O . SER A 1 146 ? -11.493 -19.204 15.372 1.00 33.66 146 SER A O 1
#